Protein AF-A0A7S3HG74-F1 (afdb_monomer)

Mean predicted aligned error: 14.47 Å

Secondary structure (DSSP, 8-state):
----------------------------------------------------------TTPPPTTTTT-SEEE-TTTTTSSEEE-TTS-EEE-TTTTTSSEEE-TTTTTS---HHHHHHHTTSHHHHHHHHHHTTS---HHHHHHHHHHHHHHHHHHHHHTT-GGGT--

Organism: NCBI:txid89044

Nearest PDB structures (foldseek):
  8ilb-assembly1_G  TM=6.338E-01  e=4.043E-02  Arabidopsis thaliana

Structure (mmCIF, N/CA/C/O backbone):
data_AF-A0A7S3HG74-F1
#
_entry.id   AF-A0A7S3HG74-F1
#
loop_
_atom_site.group_PDB
_atom_site.id
_atom_site.type_symbol
_atom_site.label_atom_id
_atom_site.label_alt_id
_atom_site.label_comp_id
_atom_site.label_asym_id
_atom_site.label_entity_id
_atom_site.label_seq_id
_atom_site.pdbx_PDB_ins_code
_atom_site.Cartn_x
_atom_site.Cartn_y
_atom_site.Cartn_z
_atom_site.occupancy
_atom_site.B_iso_o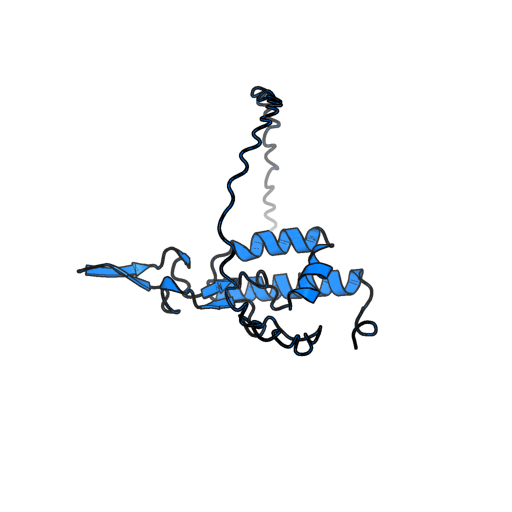r_equiv
_atom_site.auth_seq_id
_atom_site.auth_comp_id
_atom_site.auth_asym_id
_atom_site.auth_atom_id
_atom_site.pdbx_PDB_model_num
ATOM 1 N N . GLY A 1 1 ? 37.101 -3.612 24.420 1.00 49.59 1 GLY A N 1
ATOM 2 C CA . GLY A 1 1 ? 37.363 -2.168 24.288 1.00 49.59 1 GLY A CA 1
ATOM 3 C C . GLY A 1 1 ? 36.110 -1.503 23.774 1.00 49.59 1 GLY A C 1
ATOM 4 O O . GLY A 1 1 ? 35.586 -1.954 22.767 1.00 49.59 1 GLY A O 1
ATOM 5 N N . LYS A 1 2 ? 35.589 -0.524 24.516 1.00 48.22 2 LYS A N 1
ATOM 6 C CA . LYS A 1 2 ? 34.420 0.288 24.158 1.00 48.22 2 LYS A CA 1
ATOM 7 C C . LYS A 1 2 ? 34.845 1.352 23.141 1.00 48.22 2 LYS A C 1
ATOM 9 O O . LYS A 1 2 ? 35.837 2.028 23.385 1.00 48.22 2 LYS A O 1
ATOM 14 N N . ALA A 1 3 ? 34.076 1.529 22.072 1.00 55.16 3 ALA A N 1
ATOM 15 C CA . ALA A 1 3 ? 34.093 2.741 21.261 1.00 55.16 3 ALA A CA 1
ATOM 16 C C . ALA A 1 3 ? 32.654 3.269 21.215 1.00 55.16 3 ALA A C 1
ATOM 18 O O . ALA A 1 3 ? 31.821 2.783 20.453 1.00 55.16 3 ALA A O 1
ATOM 19 N N . SER A 1 4 ? 32.353 4.192 22.130 1.00 54.09 4 SER A N 1
ATOM 20 C CA . SER A 1 4 ? 31.158 5.028 22.080 1.00 54.09 4 SER A CA 1
ATOM 21 C C . SER A 1 4 ? 31.360 6.055 20.972 1.00 54.09 4 SER A C 1
ATOM 23 O O . SER A 1 4 ? 32.306 6.835 21.033 1.00 54.09 4 SER A O 1
ATOM 25 N N . SER A 1 5 ? 30.487 6.060 19.970 1.00 61.31 5 SER A N 1
ATOM 26 C CA . SER A 1 5 ? 30.388 7.163 19.017 1.00 61.31 5 SER A CA 1
ATOM 27 C C . SER A 1 5 ? 29.190 8.016 19.409 1.00 61.31 5 SER A C 1
ATOM 29 O O . SER A 1 5 ? 28.040 7.642 19.190 1.00 61.31 5 SER A O 1
ATOM 31 N N . GLU A 1 6 ? 29.486 9.144 20.046 1.00 59.16 6 GLU A N 1
ATOM 32 C CA . GLU A 1 6 ? 28.558 10.244 20.280 1.00 59.16 6 GLU A CA 1
ATOM 33 C C . GLU A 1 6 ? 28.170 10.849 18.924 1.00 59.16 6 GLU A C 1
ATOM 35 O O . GLU A 1 6 ? 28.968 11.521 18.275 1.00 59.16 6 GLU A O 1
ATOM 40 N N . ALA A 1 7 ? 26.948 10.577 18.465 1.00 62.59 7 ALA A N 1
ATOM 41 C CA . ALA A 1 7 ? 26.348 11.295 17.349 1.00 62.59 7 ALA A CA 1
ATOM 42 C C . ALA A 1 7 ? 25.581 12.492 17.917 1.00 62.59 7 ALA A C 1
ATOM 44 O O . ALA A 1 7 ? 24.536 12.356 18.555 1.00 62.59 7 ALA A O 1
ATOM 45 N N . SER A 1 8 ? 26.166 13.664 17.715 1.00 60.88 8 SER A N 1
ATOM 46 C CA . SER A 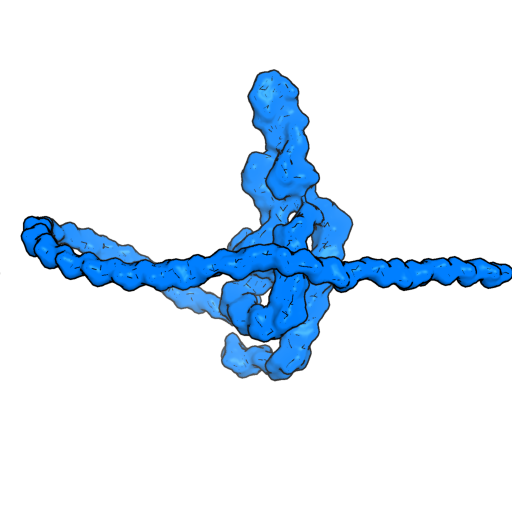1 8 ? 25.663 14.974 18.089 1.00 60.88 8 SER A CA 1
ATOM 47 C C . SER A 1 8 ? 24.304 15.271 17.447 1.00 60.88 8 SER A C 1
ATOM 49 O O . SER A 1 8 ? 24.116 15.196 16.233 1.00 60.88 8 SER A O 1
ATOM 51 N N . CYS A 1 9 ? 23.343 15.654 18.289 1.00 56.34 9 CYS A N 1
ATOM 52 C CA . CYS A 1 9 ? 22.054 16.195 17.883 1.00 56.34 9 CYS A CA 1
ATOM 53 C C . CYS A 1 9 ? 22.260 17.551 17.192 1.00 56.34 9 CYS A C 1
ATOM 55 O O . CYS A 1 9 ? 22.426 18.580 17.847 1.00 56.34 9 CYS A O 1
ATOM 57 N N . GLY A 1 10 ? 22.248 17.548 15.860 1.00 56.47 10 GLY A N 1
ATOM 58 C CA . GLY A 1 10 ? 22.199 18.756 15.046 1.00 56.47 10 GLY A CA 1
ATOM 59 C C . GLY A 1 10 ? 20.849 19.449 15.201 1.00 56.47 10 GLY A C 1
ATOM 60 O O . GLY A 1 10 ? 19.832 18.987 14.687 1.00 56.47 10 GLY A O 1
ATOM 61 N N . VAL A 1 11 ? 20.849 20.564 15.927 1.00 57.56 11 VAL A N 1
ATOM 62 C CA . VAL A 1 11 ? 19.744 21.516 15.999 1.00 57.56 11 VAL A CA 1
ATOM 63 C C . VAL A 1 11 ? 19.530 22.119 14.602 1.00 57.56 11 VAL A C 1
ATOM 65 O O . VAL A 1 11 ? 20.346 22.891 14.105 1.00 57.56 11 VAL A O 1
ATOM 68 N N . 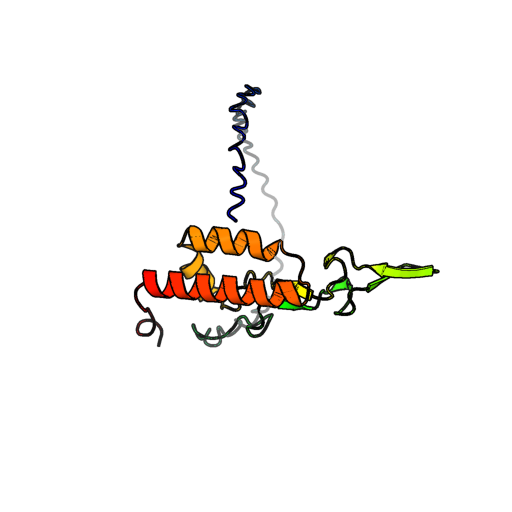CYS A 1 12 ? 18.447 21.749 13.921 1.00 62.50 12 CYS A N 1
ATOM 69 C CA . CYS A 1 12 ? 18.067 22.382 12.659 1.00 62.50 12 CYS A CA 1
ATOM 70 C C . CYS A 1 12 ? 16.951 23.394 12.911 1.00 62.50 12 CYS A C 1
ATOM 72 O O . CYS A 1 12 ? 15.769 23.068 12.894 1.00 62.50 12 CYS A O 1
ATOM 74 N N . GLY A 1 13 ? 17.390 24.624 13.183 1.00 52.81 13 GLY A N 1
ATOM 75 C CA . GLY A 1 13 ? 16.806 25.871 12.693 1.00 52.81 13 GLY A CA 1
ATOM 76 C C . GLY A 1 13 ? 15.285 25.984 12.662 1.00 52.81 13 GLY A C 1
ATOM 77 O O . GLY A 1 13 ? 14.648 25.701 11.650 1.00 52.81 13 GLY A O 1
ATOM 78 N N . LEU A 1 14 ? 14.741 26.592 13.716 1.00 52.44 14 LEU A N 1
ATOM 79 C CA . LEU A 1 14 ? 13.552 27.441 13.648 1.00 52.44 14 LEU A CA 1
ATOM 80 C C . LEU A 1 14 ? 13.860 28.661 12.759 1.00 52.44 14 LEU A C 1
ATOM 82 O O . LEU A 1 14 ? 14.126 29.760 13.236 1.00 52.44 14 LEU A O 1
ATOM 86 N N . GLY A 1 15 ? 13.876 28.444 11.446 1.00 50.34 15 GLY A N 1
ATOM 87 C CA . GLY A 1 15 ? 13.916 29.496 10.439 1.00 50.34 15 GLY A CA 1
ATOM 88 C C . GLY A 1 15 ? 12.506 30.005 10.185 1.00 50.34 15 GLY A C 1
ATOM 89 O O . GLY A 1 15 ? 11.799 29.491 9.320 1.00 50.34 15 GLY A O 1
ATOM 90 N N . ALA A 1 16 ? 12.095 31.003 10.963 1.00 54.19 16 ALA A N 1
ATOM 91 C CA . ALA A 1 16 ? 10.907 31.802 10.714 1.00 54.19 16 ALA A CA 1
ATOM 92 C C . ALA A 1 16 ? 11.069 32.570 9.391 1.00 54.19 16 ALA A C 1
ATOM 94 O O . ALA A 1 16 ? 11.565 33.693 9.364 1.00 54.19 16 ALA A O 1
ATOM 95 N N . VAL A 1 17 ? 10.648 31.968 8.279 1.00 54.56 17 VAL A N 1
ATOM 96 C CA . VAL A 1 17 ? 10.392 32.708 7.040 1.00 54.56 17 VAL A CA 1
ATOM 97 C C . VAL A 1 17 ? 8.962 33.231 7.082 1.00 54.56 17 VAL A C 1
ATOM 99 O O . VAL A 1 17 ? 7.996 32.546 6.751 1.00 54.56 17 VAL A O 1
ATOM 102 N N . ALA A 1 18 ? 8.844 34.473 7.546 1.00 55.69 18 ALA A N 1
ATOM 103 C CA . ALA A 1 18 ? 7.673 35.311 7.366 1.00 55.69 18 ALA A CA 1
ATOM 104 C C . ALA A 1 18 ? 7.480 35.572 5.860 1.00 55.69 18 ALA A C 1
ATOM 106 O O . ALA A 1 18 ? 8.071 36.484 5.289 1.00 55.69 18 ALA A O 1
ATOM 107 N N . GLY A 1 19 ? 6.689 34.719 5.208 1.00 51.28 19 GLY A N 1
ATOM 108 C CA . GLY A 1 19 ? 6.197 34.905 3.844 1.00 51.28 19 GLY A CA 1
ATOM 109 C C . GLY A 1 19 ? 4.746 35.402 3.857 1.00 51.28 19 GLY A C 1
ATOM 110 O O . GLY A 1 19 ? 3.986 35.017 4.748 1.00 51.28 19 GLY A O 1
ATOM 111 N N . PRO A 1 20 ? 4.350 36.275 2.916 1.00 49.84 20 PRO A N 1
ATOM 112 C CA . PRO A 1 20 ? 3.144 37.085 3.025 1.00 49.84 20 PRO A CA 1
ATOM 113 C C . PRO A 1 20 ? 1.861 36.253 3.037 1.00 49.84 20 PRO A C 1
ATOM 115 O O . PRO A 1 20 ? 1.633 35.381 2.199 1.00 49.84 20 PRO A O 1
ATOM 118 N N . VAL A 1 21 ? 0.998 36.603 3.991 1.00 50.59 21 VAL A N 1
ATOM 119 C CA . VAL A 1 21 ? -0.413 36.231 4.084 1.00 50.59 21 VAL A CA 1
ATOM 120 C C . VAL A 1 21 ? -1.079 36.510 2.735 1.00 50.59 21 VAL A C 1
ATOM 122 O O . VAL A 1 21 ? -1.394 37.656 2.415 1.00 50.59 21 VAL A O 1
ATOM 125 N N . LEU A 1 22 ? -1.292 35.466 1.928 1.00 52.31 22 LEU A N 1
ATOM 126 C CA . LEU A 1 22 ? -2.117 35.565 0.730 1.00 52.31 22 LEU A CA 1
ATOM 127 C C . LEU A 1 22 ? -3.565 35.787 1.165 1.00 52.31 22 LEU A C 1
ATOM 129 O O . LEU A 1 22 ? -4.311 34.893 1.561 1.00 52.31 22 LEU A O 1
ATOM 133 N N . GLN A 1 23 ? -3.880 37.070 1.129 1.00 50.44 23 GLN A N 1
ATOM 134 C CA . GLN A 1 23 ? -5.145 37.744 1.276 1.00 50.44 23 GLN A CA 1
ATOM 135 C C . GLN A 1 23 ? -6.306 36.920 0.709 1.00 50.44 23 GLN A C 1
ATOM 137 O O . GLN A 1 23 ? -6.494 36.763 -0.498 1.00 50.44 23 GLN A O 1
ATOM 142 N N . ARG A 1 24 ? -7.109 36.426 1.646 1.00 49.69 24 ARG A N 1
ATOM 143 C CA . ARG A 1 24 ? -8.436 35.845 1.477 1.00 49.69 24 ARG A CA 1
ATOM 144 C C . ARG A 1 24 ? -9.341 36.866 0.773 1.00 49.69 24 ARG A C 1
ATOM 146 O O . ARG A 1 24 ? -10.031 37.640 1.427 1.00 49.69 24 ARG A O 1
ATOM 153 N N . ARG A 1 25 ? -9.325 36.906 -0.562 1.00 50.94 25 ARG A N 1
ATOM 154 C CA . ARG A 1 25 ? -10.326 37.641 -1.344 1.00 50.94 25 ARG A CA 1
ATOM 155 C C . ARG A 1 25 ? -11.619 36.837 -1.353 1.00 50.94 25 A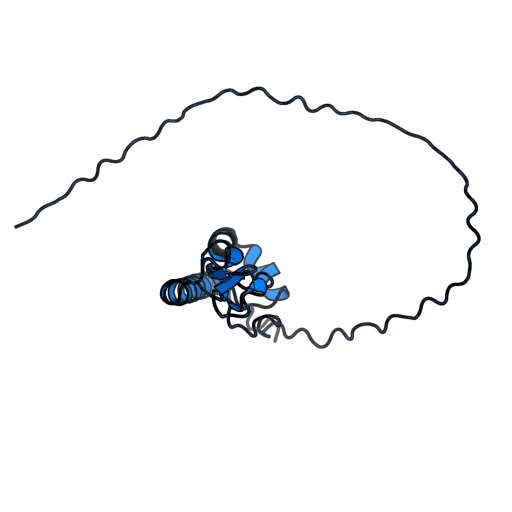RG A C 1
ATOM 157 O O . ARG A 1 25 ? -11.843 35.959 -2.176 1.00 50.94 25 ARG A O 1
ATOM 164 N N . SER A 1 26 ? -12.453 37.157 -0.372 1.00 55.88 26 SER A N 1
ATOM 165 C CA . SER A 1 26 ? -13.898 37.021 -0.445 1.00 55.88 26 SER A CA 1
ATOM 166 C C . SER A 1 26 ? -14.408 37.809 -1.653 1.00 55.88 26 SER A C 1
ATOM 168 O O . SER A 1 26 ? -14.498 39.036 -1.611 1.00 55.88 26 SER A O 1
ATOM 170 N N . SER A 1 27 ? -14.731 37.107 -2.731 1.00 49.66 27 SER A N 1
ATOM 171 C CA . SER A 1 27 ? -15.503 37.658 -3.841 1.00 49.66 27 SER A CA 1
ATOM 172 C C . SER A 1 27 ? -16.870 36.998 -3.820 1.00 49.66 27 SER A C 1
ATOM 174 O O . SER A 1 27 ? -17.116 35.986 -4.468 1.00 49.66 27 SER A O 1
ATOM 176 N N . SER A 1 28 ? -17.747 37.579 -3.006 1.00 54.50 28 SER A N 1
ATOM 177 C CA . SER A 1 28 ? -19.188 37.411 -3.114 1.00 54.50 28 SER A CA 1
ATOM 178 C C . SER A 1 28 ? -19.620 38.007 -4.453 1.00 54.50 28 SER A C 1
ATOM 180 O O . SER A 1 28 ? -19.749 39.220 -4.577 1.00 54.50 28 SER A O 1
ATOM 182 N N . ALA A 1 29 ? -19.806 37.165 -5.464 1.00 54.19 29 ALA A N 1
ATOM 183 C CA . ALA A 1 29 ? -20.495 37.541 -6.688 1.0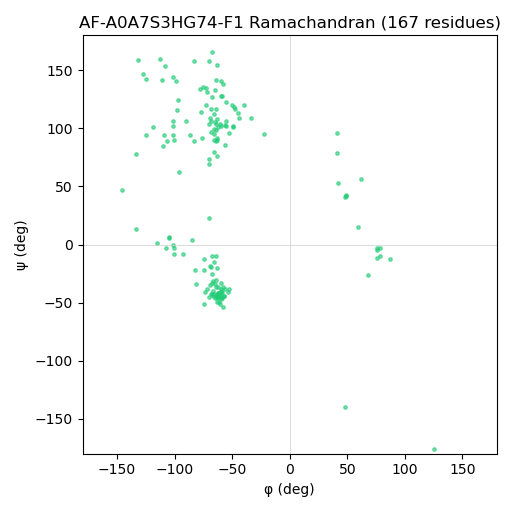0 54.19 29 ALA A CA 1
ATOM 184 C C . ALA A 1 29 ? -21.840 36.814 -6.701 1.00 54.19 29 ALA A C 1
ATOM 186 O O . ALA A 1 29 ? -21.947 35.651 -7.086 1.00 54.19 29 ALA A O 1
ATOM 187 N N . LEU A 1 30 ? -22.861 37.521 -6.216 1.00 57.28 30 LEU A N 1
ATOM 188 C CA . LEU A 1 30 ? -24.257 37.234 -6.508 1.00 57.28 30 LEU A CA 1
ATOM 189 C C . LEU A 1 30 ? -24.439 37.373 -8.022 1.00 57.28 30 LEU A C 1
ATOM 191 O O . LEU A 1 30 ? -24.497 38.486 -8.537 1.00 57.28 30 LEU A O 1
ATOM 195 N N . VAL A 1 31 ? -24.518 36.253 -8.733 1.00 53.03 31 VAL A N 1
ATOM 196 C CA . VAL A 1 31 ? -25.029 36.233 -10.105 1.00 53.03 31 VAL A CA 1
ATOM 197 C C . VAL A 1 31 ? -26.407 35.595 -10.051 1.00 53.03 31 VAL A C 1
ATOM 199 O O . VAL A 1 31 ? -26.572 34.380 -10.134 1.00 53.03 31 VAL A O 1
ATOM 202 N N . ALA A 1 32 ? -27.400 36.459 -9.851 1.00 54.66 32 ALA A N 1
ATOM 203 C CA . ALA A 1 32 ? -28.786 36.181 -10.175 1.00 54.66 32 ALA A CA 1
ATOM 204 C C . ALA A 1 32 ? -28.901 36.147 -11.706 1.00 54.66 32 ALA A C 1
ATOM 206 O O . ALA A 1 32 ? -28.855 37.180 -12.367 1.00 54.66 32 ALA A O 1
ATOM 207 N N . GLY A 1 33 ? -28.996 34.942 -12.260 1.00 49.78 33 GLY A N 1
ATOM 208 C CA . GLY A 1 33 ? -29.189 34.697 -13.684 1.00 49.78 33 GLY A CA 1
ATOM 209 C C . GLY A 1 33 ? -30.279 33.657 -13.882 1.00 49.78 33 GLY A C 1
ATOM 210 O O . GLY A 1 33 ? -29.991 32.489 -14.121 1.00 49.78 33 GLY A O 1
ATOM 211 N N . LEU A 1 34 ? -31.532 34.091 -13.742 1.00 54.28 34 LEU A N 1
ATOM 212 C CA . LEU A 1 34 ? -32.706 33.381 -14.239 1.00 54.28 34 LEU A CA 1
ATOM 213 C C . LEU A 1 34 ? -32.622 33.336 -15.769 1.00 54.28 34 LEU A C 1
ATOM 215 O O . LEU A 1 34 ? -32.906 34.327 -16.437 1.00 54.28 34 LEU A O 1
ATOM 219 N N . LEU A 1 35 ? -32.259 32.183 -16.325 1.00 57.78 35 LEU A N 1
ATOM 220 C CA . LEU A 1 35 ? -32.588 31.846 -17.705 1.00 57.78 35 LEU A CA 1
ATOM 221 C C . LEU A 1 35 ? -33.451 30.593 -17.697 1.00 57.78 35 LEU A C 1
ATOM 223 O O . LEU A 1 35 ? -32.991 29.467 -17.515 1.00 57.78 35 LEU A O 1
ATOM 227 N N . VAL A 1 36 ? -34.744 30.855 -17.870 1.00 57.16 36 VAL A N 1
ATOM 228 C CA . VAL A 1 36 ? -35.791 29.893 -18.184 1.00 57.16 36 VAL A CA 1
ATOM 229 C C . VAL A 1 36 ? -35.489 29.343 -19.578 1.00 57.16 36 VAL A C 1
ATOM 231 O O . VAL A 1 36 ? -35.880 29.913 -20.591 1.00 57.16 36 VAL A O 1
ATOM 234 N N . GLY A 1 37 ? -34.721 28.258 -19.624 1.00 52.59 37 GLY A N 1
ATOM 235 C CA . GLY A 1 37 ? -34.514 27.442 -20.813 1.00 52.59 37 GLY A CA 1
ATOM 236 C C . GLY A 1 37 ? -35.371 26.192 -20.711 1.00 52.59 37 GLY A C 1
ATOM 237 O O . GLY A 1 37 ? -34.967 25.216 -20.085 1.00 52.59 37 GLY A O 1
ATOM 238 N N . ALA A 1 38 ? -36.566 26.239 -21.300 1.00 55.91 38 ALA A N 1
ATOM 239 C CA . ALA A 1 38 ? -37.424 25.080 -21.493 1.00 55.91 38 ALA A CA 1
ATOM 240 C C . ALA A 1 38 ? -36.710 24.076 -22.406 1.00 55.91 38 ALA A C 1
ATOM 242 O O . ALA A 1 38 ? -36.652 24.253 -23.622 1.00 55.91 38 ALA A O 1
ATOM 243 N N . TRP A 1 39 ? -36.128 23.036 -21.814 1.00 53.31 39 TRP A N 1
ATOM 244 C CA . TRP A 1 39 ? -35.594 21.902 -22.555 1.00 53.31 39 TRP A CA 1
ATOM 245 C C . TRP A 1 39 ? -36.627 20.791 -22.526 1.00 53.31 39 TRP A C 1
ATOM 247 O O . TRP A 1 39 ? -36.995 20.276 -21.471 1.00 53.31 39 TRP A O 1
ATOM 257 N N . SER A 1 40 ? -37.124 20.485 -23.718 1.00 55.19 40 SER A N 1
ATOM 258 C CA . SER A 1 40 ? -38.049 19.411 -24.030 1.00 55.19 40 SER A CA 1
ATOM 259 C C . SER A 1 40 ? -37.643 18.119 -23.326 1.00 55.19 40 SER A C 1
ATOM 261 O O . SER A 1 40 ? -36.655 17.477 -23.682 1.00 55.19 40 SER A O 1
ATOM 263 N N . ALA A 1 41 ? -38.433 17.742 -22.324 1.00 52.19 41 ALA A N 1
ATOM 264 C CA . ALA A 1 41 ? -38.349 16.456 -21.662 1.00 52.19 41 ALA A CA 1
ATOM 265 C C . ALA A 1 41 ? -38.726 15.360 -22.668 1.00 52.19 41 ALA A C 1
ATOM 267 O O . ALA A 1 41 ? -39.899 15.060 -22.876 1.00 52.19 41 ALA A O 1
ATOM 268 N N . GLN A 1 42 ? -37.729 14.759 -23.317 1.00 61.91 42 GLN A N 1
ATOM 269 C CA . GLN A 1 42 ? -37.909 13.430 -23.887 1.00 61.91 42 GLN A CA 1
ATOM 270 C C . GLN A 1 42 ? -38.073 12.455 -22.710 1.00 61.91 42 GLN A C 1
ATOM 272 O O . GLN A 1 42 ? -37.206 12.444 -21.831 1.00 61.91 42 GLN A O 1
ATOM 277 N N . PRO A 1 43 ? -39.136 11.630 -22.654 1.00 57.06 43 PRO A N 1
ATOM 278 C CA . PRO A 1 43 ? -39.238 10.532 -21.698 1.00 57.06 43 PRO A CA 1
ATOM 279 C C . PRO A 1 43 ? -38.232 9.442 -22.093 1.00 57.06 43 PRO A C 1
ATOM 281 O O . PRO A 1 43 ? -38.571 8.403 -22.655 1.00 57.06 43 PRO A O 1
ATOM 284 N N . GLY A 1 44 ? -36.953 9.718 -21.841 1.00 54.09 44 GLY A N 1
ATOM 285 C CA . GLY A 1 44 ? -35.882 8.747 -21.924 1.00 54.09 44 GLY A CA 1
ATOM 286 C C . GLY A 1 44 ? -36.114 7.719 -20.834 1.00 54.09 44 GLY A C 1
ATOM 287 O O . GLY A 1 44 ? -36.045 8.038 -19.648 1.00 54.09 44 GLY A O 1
ATOM 288 N N . GLN A 1 45 ? -36.431 6.496 -21.248 1.00 55.78 45 GLN A N 1
ATOM 289 C CA . GLN A 1 45 ? -36.535 5.335 -20.382 1.00 55.78 45 GLN A CA 1
ATOM 290 C C . GLN A 1 45 ? -35.277 5.247 -19.513 1.00 55.78 45 GLN A C 1
ATOM 292 O O . GLN A 1 45 ? -34.213 4.825 -19.971 1.00 55.78 45 GLN A O 1
ATOM 297 N N . VAL A 1 46 ? -35.402 5.658 -18.250 1.00 57.12 46 VAL A N 1
ATOM 298 C CA . VAL A 1 46 ? -34.433 5.357 -17.203 1.00 57.12 46 VAL A CA 1
ATOM 299 C C . VAL A 1 46 ? -34.451 3.849 -17.038 1.00 57.12 46 VAL A C 1
ATOM 301 O O . VAL A 1 46 ? -35.248 3.279 -16.298 1.00 57.12 46 VAL A O 1
ATOM 304 N N . LYS A 1 47 ? -33.604 3.184 -17.824 1.00 61.25 47 LYS A N 1
ATOM 305 C CA . LYS A 1 47 ? -33.278 1.776 -17.676 1.00 61.25 47 LYS A CA 1
ATOM 306 C C . LYS A 1 47 ? -32.802 1.651 -16.241 1.00 61.25 47 LYS A C 1
ATOM 308 O O . LYS A 1 47 ? -31.710 2.122 -15.931 1.00 61.25 47 LYS A O 1
ATOM 313 N N . ALA A 1 48 ? -33.677 1.137 -15.375 1.00 53.56 48 ALA A N 1
ATOM 314 C CA . ALA A 1 48 ? -33.389 0.850 -13.986 1.00 53.56 48 ALA A CA 1
ATOM 315 C C . ALA A 1 48 ? -32.133 -0.013 -13.995 1.00 53.56 48 ALA A C 1
ATOM 317 O O . ALA A 1 48 ? -32.178 -1.205 -14.294 1.00 53.56 48 ALA A O 1
ATOM 318 N N . SER A 1 49 ? -30.985 0.636 -13.814 1.00 58.91 49 SER A N 1
ATOM 319 C CA . SER A 1 49 ? -29.700 -0.010 -13.660 1.00 58.91 49 SER A CA 1
ATOM 320 C C . SER A 1 49 ? -29.888 -0.880 -12.442 1.00 58.91 49 SER A C 1
ATOM 322 O O . SER A 1 49 ? -29.982 -0.342 -11.336 1.00 58.91 49 SER A O 1
ATOM 324 N N . GLY A 1 50 ? -30.085 -2.179 -12.702 1.00 49.72 50 GLY A N 1
ATOM 325 C CA . GLY A 1 50 ? -30.406 -3.188 -11.711 1.00 49.72 50 GLY A CA 1
ATOM 326 C C . GLY A 1 50 ? -29.586 -2.900 -10.477 1.00 49.72 50 GLY A C 1
ATOM 327 O O . GLY A 1 50 ? -28.359 -2.779 -10.578 1.00 49.72 50 GLY A O 1
ATOM 328 N N . GLY A 1 51 ? -30.294 -2.656 -9.369 1.00 50.47 51 GLY A N 1
ATOM 329 C CA . GLY A 1 51 ? -29.678 -2.408 -8.081 1.00 50.47 51 GLY A CA 1
ATOM 330 C C . GLY A 1 51 ? -28.602 -3.457 -7.929 1.00 50.47 51 GLY A C 1
ATOM 331 O O . GLY A 1 51 ? -28.907 -4.648 -7.955 1.00 50.47 51 GLY A O 1
ATOM 332 N N . ARG A 1 52 ? -27.339 -3.014 -7.918 1.00 54.78 52 ARG A N 1
ATOM 333 C CA . ARG A 1 52 ? -26.230 -3.893 -7.582 1.00 54.78 52 ARG A CA 1
ATOM 334 C C . ARG A 1 52 ? -26.625 -4.432 -6.230 1.00 54.78 52 ARG A C 1
ATOM 336 O O . ARG A 1 52 ? -26.676 -3.655 -5.275 1.00 54.78 52 ARG A O 1
ATOM 343 N N . SER A 1 53 ? -27.040 -5.695 -6.230 1.00 50.03 53 SER A N 1
ATOM 344 C CA . SER A 1 53 ? -27.379 -6.421 -5.030 1.00 50.03 53 SER A CA 1
ATOM 345 C C . SER A 1 53 ? -26.217 -6.129 -4.098 1.00 50.03 53 SER A C 1
ATOM 347 O O . SER A 1 53 ? -25.061 -6.330 -4.479 1.00 50.03 53 SER A O 1
ATOM 349 N N . MET A 1 54 ? -26.496 -5.464 -2.976 1.00 55.00 54 MET A N 1
ATOM 350 C CA . MET A 1 54 ? -25.506 -5.282 -1.926 1.00 55.00 54 MET A CA 1
ATOM 351 C C . MET A 1 54 ? -25.319 -6.671 -1.324 1.00 55.00 54 MET A C 1
ATOM 353 O O . MET A 1 54 ? -25.830 -6.945 -0.248 1.00 55.00 54 MET A O 1
ATOM 357 N N . GLU A 1 55 ? -24.716 -7.572 -2.102 1.00 55.91 55 GLU A N 1
ATOM 358 C CA . GLU A 1 55 ? -24.285 -8.886 -1.670 1.00 55.91 55 GLU A CA 1
ATOM 359 C C . GLU A 1 55 ? -23.485 -8.635 -0.409 1.00 55.91 55 GLU A C 1
ATOM 361 O O . GLU A 1 55 ? -22.554 -7.824 -0.436 1.00 55.91 55 GLU A O 1
ATOM 366 N N . ASP A 1 56 ? -23.964 -9.230 0.682 1.00 56.06 56 ASP A N 1
ATOM 367 C CA . ASP A 1 56 ? -23.403 -9.209 2.018 1.00 56.06 56 ASP A CA 1
ATOM 368 C C . ASP A 1 56 ? -21.909 -8.888 1.999 1.00 56.06 56 ASP A C 1
ATOM 370 O O . ASP A 1 56 ? -21.050 -9.739 1.771 1.00 56.06 56 ASP A O 1
ATOM 374 N N . ASP A 1 57 ? -21.609 -7.600 2.190 1.00 63.56 57 ASP A N 1
ATOM 375 C CA . ASP A 1 57 ? -20.272 -7.092 2.458 1.00 63.56 57 ASP A CA 1
ATOM 376 C C . ASP A 1 57 ? -19.888 -7.654 3.832 1.00 63.56 57 ASP A C 1
ATOM 378 O O . ASP A 1 57 ? -20.018 -6.955 4.853 1.00 63.56 57 ASP A O 1
ATOM 382 N N . ASP A 1 58 ? -19.470 -8.919 3.836 1.00 78.00 58 ASP A N 1
ATOM 383 C CA . ASP A 1 58 ? -18.892 -9.607 4.973 1.00 78.00 58 ASP A CA 1
ATOM 384 C C . ASP A 1 58 ? -17.816 -8.677 5.534 1.00 78.00 58 ASP A C 1
ATOM 386 O O . ASP A 1 58 ? -16.883 -8.228 4.849 1.00 78.00 58 ASP A O 1
ATOM 390 N N . VAL A 1 59 ? -18.028 -8.279 6.785 1.00 76.50 59 VAL A N 1
ATOM 391 C CA . VAL A 1 59 ? -17.206 -7.274 7.456 1.00 76.50 59 VAL A CA 1
ATOM 392 C C . VAL A 1 59 ? -15.767 -7.773 7.597 1.00 76.50 59 VAL A C 1
ATOM 394 O O . VAL A 1 59 ? -14.855 -6.952 7.705 1.00 76.50 59 VAL A O 1
ATOM 397 N N . ASN A 1 60 ? -15.557 -9.089 7.512 1.00 83.00 60 ASN A N 1
ATOM 398 C CA . ASN A 1 60 ? -14.271 -9.762 7.589 1.00 83.00 60 ASN A CA 1
ATOM 399 C C . ASN A 1 60 ? -13.707 -10.173 6.224 1.00 83.00 60 ASN A C 1
ATOM 401 O O . ASN A 1 60 ? -12.571 -10.653 6.170 1.00 83.00 60 ASN A O 1
ATOM 405 N N . ALA A 1 61 ? -14.432 -9.950 5.122 1.00 91.12 61 ALA A N 1
ATOM 406 C CA . ALA A 1 61 ? -13.901 -10.241 3.798 1.00 91.12 61 ALA A CA 1
ATOM 407 C C . ALA A 1 61 ? -12.617 -9.432 3.528 1.00 91.12 61 ALA A C 1
ATOM 409 O O . ALA A 1 61 ? -12.524 -8.249 3.875 1.00 91.12 61 ALA A O 1
ATOM 410 N N . PRO A 1 62 ? -11.607 -10.029 2.875 1.00 94.94 62 PRO A N 1
ATOM 411 C CA . PRO A 1 62 ? -10.409 -9.306 2.480 1.00 94.94 62 PRO A CA 1
ATOM 412 C C . PRO A 1 62 ? -10.723 -8.267 1.396 1.00 94.94 62 PRO A C 1
ATOM 414 O O . PRO A 1 62 ? -11.758 -8.304 0.730 1.00 94.94 62 PRO A O 1
ATOM 417 N N . CYS A 1 63 ? -9.794 -7.340 1.154 1.00 95.50 63 CYS A N 1
ATOM 418 C CA . CYS A 1 63 ? -9.943 -6.370 0.073 1.00 95.50 63 CYS A CA 1
ATOM 419 C C . CYS A 1 63 ? -10.174 -7.080 -1.278 1.00 95.50 63 CYS A C 1
ATOM 421 O O . CYS A 1 63 ? -9.282 -7.805 -1.725 1.00 95.50 63 CYS A O 1
ATOM 423 N N . PRO A 1 64 ? -11.276 -6.805 -2.001 1.00 94.50 64 PRO A N 1
ATOM 424 C CA . PRO A 1 64 ? -11.613 -7.539 -3.222 1.00 94.50 64 PRO A CA 1
ATOM 425 C C . PRO A 1 64 ? -10.645 -7.280 -4.385 1.00 94.50 64 PRO A C 1
ATOM 427 O O . PRO A 1 64 ? -10.590 -8.058 -5.326 1.00 94.50 64 PRO A O 1
ATOM 430 N N . GLN A 1 65 ? -9.868 -6.191 -4.349 1.00 94.94 65 GLN A N 1
ATOM 431 C CA . GLN A 1 65 ? -8.920 -5.876 -5.426 1.00 94.94 65 GLN A CA 1
ATOM 432 C C . GLN A 1 65 ? -7.602 -6.644 -5.312 1.00 94.94 65 GLN A C 1
ATOM 434 O O . GLN A 1 65 ? -6.998 -6.961 -6.329 1.00 94.94 65 GLN A O 1
ATOM 439 N N . CYS A 1 66 ? -7.130 -6.914 -4.094 1.00 96.75 66 CYS A N 1
ATOM 440 C CA . CYS A 1 66 ? -5.873 -7.638 -3.883 1.00 96.75 66 CYS A CA 1
ATOM 441 C C . CYS A 1 66 ? -6.062 -8.989 -3.190 1.00 96.75 66 CYS A C 1
ATOM 443 O O . CYS A 1 66 ? -5.071 -9.657 -2.910 1.00 96.75 66 CYS A O 1
ATOM 445 N N . ALA A 1 67 ? -7.303 -9.378 -2.881 1.00 96.00 67 ALA A N 1
ATOM 446 C CA . ALA A 1 67 ? -7.640 -10.569 -2.103 1.00 96.00 67 ALA A CA 1
ATOM 447 C C . ALA A 1 67 ? -6.809 -10.677 -0.808 1.00 96.00 67 ALA A C 1
ATOM 449 O O . ALA A 1 67 ? -6.277 -11.730 -0.475 1.00 96.00 67 ALA A O 1
ATOM 450 N N . GLY A 1 68 ? -6.605 -9.546 -0.121 1.00 95.75 68 GLY A N 1
ATOM 451 C CA . GLY A 1 68 ? -5.838 -9.488 1.129 1.00 95.75 68 GLY A CA 1
ATOM 452 C C . GLY A 1 68 ? -4.312 -9.520 0.968 1.00 95.75 68 GLY A C 1
ATOM 453 O O . GLY A 1 68 ? -3.603 -9.336 1.950 1.00 95.75 68 GLY A O 1
ATOM 454 N N . LYS A 1 69 ? -3.771 -9.653 -0.253 1.00 95.94 69 LYS A N 1
ATOM 455 C CA . LYS A 1 69 ? -2.314 -9.705 -0.504 1.00 95.94 69 LYS A CA 1
ATOM 456 C C . LYS A 1 69 ? -1.574 -8.393 -0.229 1.00 95.94 69 LYS A C 1
ATOM 458 O O . LYS A 1 69 ? -0.346 -8.387 -0.241 1.00 95.94 69 LYS A O 1
ATOM 463 N N . MET A 1 70 ? -2.303 -7.295 -0.000 1.00 96.62 70 MET A N 1
ATOM 464 C CA . MET A 1 70 ? -1.807 -5.928 0.254 1.00 96.62 70 MET A CA 1
ATOM 465 C C . MET A 1 70 ? -1.127 -5.243 -0.940 1.00 96.62 70 MET A C 1
ATOM 467 O O . MET A 1 70 ? -1.187 -4.019 -1.052 1.00 96.62 70 MET A O 1
ATOM 471 N N . THR A 1 71 ? -0.563 -6.005 -1.870 1.00 97.06 71 THR A N 1
ATOM 472 C CA . THR A 1 71 ? 0.038 -5.525 -3.116 1.00 97.06 71 THR A CA 1
ATOM 473 C C . THR A 1 71 ? -0.764 -5.986 -4.334 1.00 97.06 71 THR A C 1
ATOM 475 O O . THR A 1 71 ? -1.573 -6.913 -4.263 1.00 97.06 71 THR A O 1
ATOM 478 N N . VAL A 1 72 ? -0.576 -5.296 -5.455 1.00 97.00 72 VAL A N 1
ATOM 479 C CA . VAL A 1 72 ? -1.130 -5.633 -6.773 1.00 97.00 72 VAL A CA 1
ATOM 480 C C . VAL A 1 72 ? -0.021 -5.568 -7.814 1.00 97.00 72 VAL A C 1
ATOM 482 O O . VAL A 1 72 ? 0.999 -4.915 -7.602 1.00 97.00 72 VAL A O 1
ATOM 485 N N . GLU A 1 73 ? -0.202 -6.230 -8.948 1.00 97.00 73 GLU A N 1
ATOM 486 C CA . GLU A 1 73 ? 0.719 -6.072 -10.073 1.00 97.00 73 GLU A CA 1
ATOM 487 C C . GLU A 1 73 ? 0.680 -4.633 -10.596 1.00 97.00 73 GLU A C 1
ATOM 489 O O . GLU A 1 73 ? -0.368 -3.982 -10.626 1.00 97.00 73 GLU A O 1
ATOM 494 N N . CYS A 1 74 ? 1.844 -4.107 -10.970 1.00 96.31 74 CYS A N 1
ATOM 495 C CA . CYS A 1 74 ? 1.935 -2.796 -11.589 1.00 96.31 74 CYS A CA 1
ATOM 496 C C . CYS A 1 74 ? 1.300 -2.868 -12.979 1.00 96.31 74 CYS A C 1
ATOM 498 O O . CYS A 1 74 ? 1.780 -3.594 -13.845 1.00 96.31 74 CYS A O 1
ATOM 500 N N . TYR A 1 75 ? 0.213 -2.122 -13.176 1.00 95.06 75 TYR A N 1
ATOM 501 C CA . TYR A 1 75 ? -0.583 -2.172 -14.400 1.00 95.06 75 TYR A CA 1
ATOM 502 C C . TYR A 1 75 ? 0.219 -1.830 -15.673 1.00 95.06 75 TYR A C 1
ATOM 504 O O . TYR A 1 75 ? 0.142 -2.611 -16.623 1.00 95.06 75 TYR A O 1
ATOM 512 N N . PRO A 1 76 ? 1.048 -0.764 -15.706 1.00 94.12 76 PRO A N 1
ATOM 513 C CA . PRO A 1 76 ? 1.835 -0.442 -16.897 1.00 94.12 76 PRO A CA 1
ATOM 514 C C . PRO A 1 76 ? 2.796 -1.537 -17.363 1.00 94.12 76 PRO A C 1
ATOM 516 O O . PRO A 1 76 ? 2.914 -1.769 -18.561 1.00 94.12 76 PRO A O 1
ATOM 519 N N . CYS A 1 77 ? 3.488 -2.211 -16.439 1.00 96.19 77 CYS A N 1
ATOM 520 C CA . CYS A 1 77 ? 4.464 -3.253 -16.784 1.00 96.19 77 CYS A CA 1
ATOM 521 C C . CYS A 1 77 ? 3.932 -4.679 -16.610 1.00 96.19 77 CYS A C 1
ATOM 523 O O . CYS A 1 77 ? 4.661 -5.634 -16.854 1.00 96.19 77 CYS A O 1
ATOM 525 N N . ARG A 1 78 ? 2.679 -4.852 -16.172 1.00 95.88 78 ARG A N 1
ATOM 526 C CA . ARG A 1 78 ? 2.041 -6.158 -15.928 1.00 95.88 78 ARG A CA 1
ATOM 527 C C . ARG A 1 78 ? 2.903 -7.112 -15.093 1.00 95.88 78 ARG A C 1
ATOM 529 O O . ARG A 1 78 ? 3.046 -8.284 -15.421 1.00 95.88 78 ARG A O 1
ATOM 536 N N . GLY A 1 79 ? 3.540 -6.597 -14.044 1.00 95.75 79 GLY A N 1
ATOM 537 C CA . GLY A 1 79 ? 4.358 -7.428 -13.157 1.00 95.75 79 GLY A CA 1
ATOM 538 C C . GLY A 1 79 ? 5.816 -7.624 -13.573 1.00 95.75 79 GLY A C 1
ATOM 539 O O . GLY A 1 79 ? 6.605 -8.062 -12.741 1.00 95.75 79 GLY A O 1
ATOM 540 N N . THR A 1 80 ? 6.216 -7.274 -14.799 1.00 96.12 80 THR A N 1
ATOM 541 C CA . THR A 1 80 ? 7.589 -7.531 -15.283 1.00 96.12 80 THR A CA 1
ATOM 542 C C . THR A 1 80 ? 8.627 -6.580 -14.685 1.00 96.12 80 THR A C 1
ATOM 544 O O . THR A 1 80 ? 9.820 -6.870 -14.708 1.00 96.12 80 THR A O 1
ATOM 547 N N . GLY A 1 81 ? 8.187 -5.415 -14.197 1.00 95.88 81 GLY A N 1
ATOM 548 C CA . GLY A 1 81 ? 9.076 -4.324 -13.795 1.00 95.88 81 GLY A CA 1
ATOM 549 C C . GLY A 1 81 ? 9.665 -3.540 -14.973 1.00 95.88 81 GLY A C 1
ATOM 550 O O . GLY A 1 81 ? 10.338 -2.536 -14.760 1.00 95.88 81 GLY A O 1
ATOM 551 N N . GLN A 1 82 ? 9.377 -3.931 -16.213 1.00 96.31 82 GLN A N 1
ATOM 552 C CA . GLN A 1 82 ? 9.943 -3.321 -17.414 1.00 96.31 82 GLN A CA 1
ATOM 553 C C . GLN A 1 82 ? 8.831 -2.857 -18.361 1.00 96.31 82 GLN A C 1
ATOM 555 O O . GLN A 1 82 ? 7.798 -3.510 -18.491 1.00 96.31 82 GLN A O 1
ATOM 560 N N . GLN A 1 83 ? 9.029 -1.718 -19.015 1.00 94.25 83 GLN A N 1
ATOM 561 C CA . GLN A 1 83 ? 8.167 -1.233 -20.090 1.00 94.25 83 GLN A CA 1
ATOM 562 C C . GLN A 1 83 ? 8.917 -1.300 -21.417 1.00 94.25 83 GLN A C 1
ATOM 564 O O . GLN A 1 83 ? 10.112 -1.013 -21.485 1.00 94.25 83 GLN A O 1
ATOM 569 N N . THR A 1 84 ? 8.210 -1.672 -22.477 1.00 89.94 84 THR A N 1
ATOM 570 C CA . THR A 1 84 ? 8.730 -1.618 -23.843 1.00 89.94 84 THR A CA 1
ATOM 571 C C . THR A 1 84 ? 8.702 -0.173 -24.327 1.00 89.94 84 THR A C 1
ATOM 573 O O . THR A 1 84 ? 7.628 0.409 -24.483 1.00 89.94 84 THR A O 1
ATOM 576 N N . GLY A 1 85 ? 9.875 0.411 -24.560 1.00 84.06 85 GLY A N 1
ATOM 577 C CA . GLY A 1 85 ? 9.993 1.754 -25.116 1.00 84.06 85 GLY A CA 1
ATOM 578 C C . GLY A 1 85 ? 10.335 1.694 -26.599 1.00 84.06 85 GLY A C 1
ATOM 579 O O . GLY A 1 85 ? 11.471 1.409 -26.964 1.00 84.06 85 GLY A O 1
ATOM 580 N N . GLY A 1 86 ? 9.361 1.992 -27.461 1.00 82.44 86 GLY A N 1
ATOM 581 C CA . GLY A 1 86 ? 9.587 2.238 -28.890 1.00 82.44 86 GLY A CA 1
ATOM 582 C C . GLY A 1 86 ? 10.462 1.199 -29.612 1.00 82.44 86 GLY A C 1
ATOM 583 O O . GLY A 1 86 ? 10.317 -0.004 -29.409 1.00 82.44 86 GLY A O 1
ATOM 584 N N . LYS A 1 87 ? 11.340 1.679 -30.507 1.00 77.12 87 LYS A N 1
ATOM 585 C CA . LYS A 1 87 ? 12.162 0.839 -31.397 1.00 77.12 87 LYS A CA 1
ATOM 586 C C . LYS A 1 87 ? 13.340 0.132 -30.704 1.00 77.12 87 LYS A C 1
ATOM 588 O O . LYS A 1 87 ? 13.927 -0.742 -31.329 1.00 77.12 87 LYS A O 1
ATOM 593 N N . GLU A 1 88 ? 13.705 0.481 -29.467 1.00 66.12 88 GLU A N 1
ATOM 594 C CA . GLU A 1 88 ? 15.056 0.186 -28.952 1.00 66.12 88 GLU A CA 1
ATOM 595 C C . GLU A 1 88 ? 15.115 -0.152 -27.446 1.00 66.12 88 GLU A C 1
ATOM 597 O O . GLU A 1 88 ? 15.990 0.319 -26.725 1.00 66.12 88 GLU A O 1
ATOM 602 N N . GLY A 1 89 ? 14.230 -1.029 -26.959 1.00 82.94 89 GLY A N 1
ATOM 603 C CA . GLY A 1 89 ? 14.526 -1.832 -25.764 1.00 82.94 89 GLY A CA 1
ATOM 604 C C . GLY A 1 89 ? 13.539 -1.760 -24.600 1.00 82.94 89 GLY A C 1
ATOM 605 O O . GLY A 1 89 ? 12.454 -1.174 -24.667 1.00 82.94 89 GLY A O 1
ATOM 606 N N . PHE A 1 90 ? 13.924 -2.453 -23.526 1.00 93.38 90 PHE A N 1
ATOM 607 C CA . PHE A 1 90 ? 13.180 -2.526 -22.276 1.00 93.38 90 PHE A CA 1
ATOM 608 C C . PHE A 1 90 ? 13.743 -1.512 -21.285 1.00 93.38 90 PHE A C 1
ATOM 610 O O . PHE A 1 90 ? 14.927 -1.544 -20.955 1.00 93.38 90 PHE A O 1
ATOM 617 N N . PHE A 1 91 ? 12.881 -0.637 -20.781 1.00 94.50 91 PHE A N 1
ATOM 618 C CA . PHE A 1 91 ? 13.233 0.349 -19.768 1.00 94.50 91 PHE A CA 1
ATOM 619 C C . PHE A 1 91 ? 12.599 -0.024 -18.437 1.00 94.50 91 PHE A C 1
ATOM 621 O O . PHE A 1 91 ? 11.563 -0.689 -18.374 1.00 94.50 91 PHE A O 1
ATOM 628 N N . LYS A 1 92 ? 13.220 0.418 -17.346 1.00 95.81 92 LYS A N 1
ATOM 629 C CA . LYS A 1 92 ? 12.669 0.265 -16.000 1.00 95.81 92 LYS A CA 1
ATOM 630 C C . LYS A 1 92 ? 11.310 0.970 -15.935 1.00 95.81 92 LYS A C 1
ATOM 632 O O . LYS A 1 92 ? 11.201 2.136 -16.292 1.00 95.81 92 LYS A O 1
ATOM 637 N N . CYS A 1 93 ? 10.274 0.269 -15.481 1.00 95.94 93 CYS A N 1
ATOM 638 C CA . CYS A 1 93 ? 8.948 0.860 -15.319 1.00 95.94 93 CYS A CA 1
ATOM 639 C C . CYS A 1 93 ? 9.006 1.965 -14.258 1.00 95.94 93 CYS A C 1
ATOM 641 O O . CYS A 1 93 ? 9.280 1.661 -13.098 1.00 95.94 93 CYS A O 1
ATOM 643 N N . GLU A 1 94 ? 8.732 3.212 -14.643 1.00 94.50 94 GLU A N 1
ATOM 644 C CA . GLU A 1 94 ? 8.800 4.379 -13.749 1.00 94.50 94 GLU A CA 1
ATOM 645 C C . GLU A 1 94 ? 7.763 4.308 -12.624 1.00 94.50 94 GLU A C 1
ATOM 647 O O . GLU A 1 94 ? 8.036 4.686 -11.492 1.00 94.50 94 GLU A O 1
ATOM 652 N N . GLU A 1 95 ? 6.583 3.747 -12.896 1.00 93.00 95 GLU A N 1
ATOM 653 C CA . GLU A 1 95 ? 5.514 3.680 -11.900 1.00 93.00 95 GLU A CA 1
ATOM 654 C C . GLU A 1 95 ? 5.847 2.798 -10.693 1.00 93.00 95 GLU A C 1
ATOM 656 O O . GLU A 1 95 ? 5.499 3.132 -9.560 1.00 93.00 95 GLU A O 1
ATOM 661 N N . CYS A 1 96 ? 6.451 1.635 -10.929 1.00 95.38 96 CYS A N 1
ATOM 662 C CA . CYS A 1 96 ? 6.838 0.714 -9.862 1.00 95.38 96 CYS A CA 1
ATOM 663 C C . CYS A 1 96 ? 8.336 0.728 -9.596 1.00 95.38 96 CYS A C 1
ATOM 665 O O . CYS A 1 96 ? 8.815 -0.151 -8.889 1.00 95.38 96 CYS A O 1
ATOM 667 N N . GLU A 1 97 ? 9.071 1.628 -10.245 1.00 95.25 97 GLU A N 1
ATOM 668 C CA . GLU A 1 97 ? 10.526 1.661 -10.249 1.00 95.25 97 GLU A CA 1
ATOM 669 C C . GLU A 1 97 ? 11.137 0.260 -10.386 1.00 95.25 97 GLU A C 1
ATOM 671 O O . GLU A 1 97 ? 11.981 -0.159 -9.598 1.00 95.25 97 GLU A O 1
ATOM 676 N N . GLY A 1 98 ? 10.726 -0.498 -11.402 1.00 95.81 98 GLY A N 1
ATOM 677 C CA . GLY A 1 98 ? 11.303 -1.823 -11.657 1.00 95.81 98 GLY A CA 1
ATOM 678 C C . GLY A 1 98 ? 10.816 -2.965 -10.761 1.00 95.81 98 GLY A C 1
ATOM 679 O O . GLY A 1 98 ? 11.062 -4.119 -11.090 1.00 95.81 98 GLY A O 1
ATOM 680 N N . ALA A 1 99 ? 10.074 -2.688 -9.688 1.00 96.19 99 ALA A N 1
ATOM 681 C CA . ALA A 1 99 ? 9.615 -3.717 -8.756 1.00 96.19 99 ALA A CA 1
ATOM 682 C C . ALA A 1 99 ? 8.591 -4.703 -9.350 1.00 96.19 99 ALA A C 1
ATOM 684 O O . ALA A 1 99 ? 8.404 -5.809 -8.846 1.00 96.19 99 ALA A O 1
ATOM 685 N N . GLY A 1 100 ? 7.842 -4.279 -10.372 1.00 96.31 100 GLY A N 1
ATOM 686 C CA . GLY A 1 100 ? 6.728 -5.037 -10.949 1.00 96.31 100 GLY A CA 1
ATOM 687 C C . GLY A 1 100 ? 5.450 -5.019 -10.101 1.00 96.31 100 GLY A C 1
ATOM 688 O O . GLY A 1 100 ? 4.382 -5.379 -10.594 1.00 96.31 100 GLY A O 1
ATOM 689 N N . ARG A 1 101 ? 5.496 -4.549 -8.849 1.00 96.69 101 ARG A N 1
ATOM 690 C CA . ARG A 1 101 ? 4.337 -4.510 -7.944 1.00 96.69 101 ARG A CA 1
ATOM 691 C C . ARG A 1 101 ? 4.093 -3.133 -7.328 1.00 96.69 101 ARG A C 1
ATOM 693 O O . ARG A 1 101 ? 5.001 -2.334 -7.134 1.00 96.69 101 ARG A O 1
ATOM 700 N N . ARG A 1 102 ? 2.803 -2.868 -7.127 1.00 96.44 102 ARG A N 1
ATOM 701 C CA . ARG A 1 102 ? 2.103 -1.742 -6.490 1.00 96.44 102 ARG A CA 1
ATOM 702 C C . ARG A 1 102 ? 1.682 -2.014 -5.040 1.00 96.44 102 ARG A C 1
ATOM 704 O O . ARG A 1 102 ? 1.106 -3.088 -4.849 1.00 96.44 102 ARG A O 1
ATOM 711 N N . PRO A 1 103 ? 1.755 -1.105 -4.050 1.00 97.12 103 PRO A N 1
ATOM 712 C CA . PRO A 1 103 ? 0.817 -1.165 -2.930 1.00 97.12 103 PRO A CA 1
ATOM 713 C C . PRO A 1 103 ? -0.628 -1.085 -3.456 1.00 97.12 103 PRO A C 1
ATOM 715 O O . PRO A 1 103 ? -0.931 -0.305 -4.360 1.00 97.12 103 PRO A O 1
ATOM 718 N N . CYS A 1 104 ? -1.549 -1.886 -2.917 1.00 97.06 104 CYS A N 1
ATOM 719 C CA . CYS A 1 104 ? -2.951 -1.825 -3.329 1.00 97.06 104 CYS A CA 1
ATOM 720 C C . CYS A 1 104 ? -3.581 -0.513 -2.843 1.00 97.06 104 CYS A C 1
ATOM 722 O O . CYS A 1 104 ? -3.842 -0.351 -1.650 1.00 97.06 104 CYS A O 1
ATOM 724 N N . PHE A 1 105 ? -3.873 0.410 -3.764 1.00 95.00 105 PHE A N 1
ATOM 725 C CA . PHE A 1 105 ? -4.450 1.719 -3.436 1.00 95.00 105 PHE A CA 1
ATOM 726 C C . PHE A 1 105 ? -5.852 1.635 -2.821 1.00 95.00 105 PHE A C 1
ATOM 728 O O . PHE A 1 105 ? -6.202 2.463 -1.984 1.00 95.00 105 PHE A O 1
ATOM 735 N N . LYS A 1 106 ? -6.650 0.620 -3.178 1.00 95.62 106 LYS A N 1
ATOM 736 C CA . LYS A 1 106 ? -8.025 0.477 -2.672 1.00 95.62 106 LYS A CA 1
ATOM 737 C C . LYS A 1 106 ? -8.077 0.122 -1.192 1.00 95.62 106 LYS A C 1
ATOM 739 O O . LYS A 1 106 ? -8.970 0.598 -0.496 1.00 95.62 106 LYS A O 1
ATOM 744 N N . CYS A 1 107 ? -7.114 -0.665 -0.708 1.00 96.88 107 CYS A N 1
ATOM 745 C CA . CYS A 1 107 ? -6.966 -0.940 0.720 1.00 96.88 107 CYS A CA 1
ATOM 746 C C . CYS A 1 107 ? -5.809 -0.187 1.382 1.00 96.88 107 CYS A C 1
ATOM 748 O O . CYS A 1 107 ? -5.519 -0.455 2.543 1.00 96.88 107 CYS A O 1
ATOM 750 N N . TYR A 1 108 ? -5.119 0.714 0.675 1.00 96.44 108 TYR A N 1
ATOM 751 C CA . TYR A 1 108 ? -3.904 1.390 1.155 1.00 96.44 108 TYR A CA 1
ATOM 752 C C . TYR A 1 108 ? -2.868 0.410 1.739 1.00 96.44 108 TYR A C 1
ATOM 754 O O . TYR A 1 108 ? -2.315 0.640 2.810 1.00 96.44 108 TYR A O 1
ATOM 762 N N . ALA A 1 109 ? -2.685 -0.729 1.067 1.00 96.81 109 ALA A N 1
ATOM 763 C CA . ALA A 1 109 ? -1.838 -1.844 1.503 1.00 96.81 109 ALA A CA 1
ATOM 764 C C . ALA A 1 109 ? -2.174 -2.507 2.852 1.00 96.81 109 ALA A C 1
ATOM 766 O O . ALA A 1 109 ? -1.381 -3.281 3.367 1.00 96.81 109 ALA A O 1
ATOM 767 N N . THR A 1 110 ? -3.359 -2.274 3.411 1.00 96.88 110 THR A N 1
ATOM 768 C CA . THR A 1 110 ? -3.779 -2.941 4.659 1.00 96.88 110 THR A CA 1
ATOM 769 C C . THR A 1 110 ? -4.333 -4.350 4.432 1.00 96.88 110 THR A C 1
ATOM 771 O O . THR A 1 110 ? -4.390 -5.146 5.358 1.00 96.88 110 THR A O 1
ATOM 774 N N . GLY A 1 111 ? -4.792 -4.660 3.213 1.00 96.44 111 GLY A N 1
ATOM 775 C CA . GLY A 1 111 ? -5.499 -5.908 2.898 1.00 96.44 111 GLY A CA 1
ATOM 776 C C . GLY A 1 111 ? -6.954 -5.955 3.386 1.00 96.44 111 GLY A C 1
ATOM 777 O O . GLY A 1 111 ? -7.669 -6.890 3.037 1.00 96.44 111 GLY A O 1
ATOM 778 N N . LEU A 1 112 ? -7.410 -4.934 4.117 1.00 95.69 112 LEU A N 1
ATOM 779 C CA . LEU A 1 112 ? -8.733 -4.861 4.740 1.00 95.69 112 LEU A CA 1
ATOM 780 C C . LEU A 1 112 ? -9.831 -4.388 3.772 1.00 95.69 112 LEU A C 1
ATOM 782 O O . LEU A 1 112 ? -9.559 -3.689 2.786 1.00 95.69 112 LEU A O 1
ATOM 786 N N . ASN A 1 113 ? -11.091 -4.709 4.081 1.00 94.56 113 ASN A N 1
ATOM 787 C CA . ASN A 1 113 ? -12.246 -4.163 3.362 1.00 94.56 113 ASN A CA 1
ATOM 788 C C . ASN A 1 113 ? -12.435 -2.662 3.674 1.00 94.56 113 ASN A C 1
ATOM 790 O O . ASN A 1 113 ? -12.012 -2.135 4.705 1.00 94.56 113 ASN A O 1
ATOM 794 N N . ARG A 1 114 ? -13.124 -1.937 2.789 1.00 92.88 114 ARG A N 1
ATOM 795 C CA . ARG A 1 114 ? -13.430 -0.507 2.913 1.00 92.88 114 ARG A CA 1
ATOM 796 C C . ARG A 1 114 ? -14.164 -0.175 4.215 1.00 92.88 114 ARG A C 1
ATOM 798 O O . ARG A 1 114 ? -13.878 0.871 4.803 1.00 92.88 114 ARG A O 1
ATOM 805 N N . LYS A 1 115 ? -15.085 -1.041 4.663 1.00 90.69 115 LYS A N 1
ATOM 806 C CA . LYS A 1 115 ? -15.818 -0.881 5.934 1.00 90.69 115 LYS A CA 1
ATOM 807 C C . LYS A 1 115 ? -14.856 -0.867 7.125 1.00 90.69 115 LYS A C 1
ATOM 809 O O . LYS A 1 115 ? -14.859 0.097 7.889 1.00 90.69 115 LYS A O 1
ATOM 814 N N . GLN A 1 116 ? -13.972 -1.862 7.203 1.00 91.94 116 GLN A N 1
ATOM 815 C CA . GLN A 1 116 ? -12.918 -1.935 8.214 1.00 91.94 116 GLN A CA 1
ATOM 816 C C . GLN A 1 116 ? -12.028 -0.689 8.136 1.00 91.94 116 GLN A C 1
ATOM 818 O O . GLN A 1 116 ? -11.922 0.049 9.111 1.00 91.94 116 GLN A O 1
ATOM 823 N N . ILE A 1 117 ? -11.468 -0.363 6.966 1.00 94.38 117 ILE A N 1
ATOM 824 C CA . ILE A 1 117 ? -10.569 0.795 6.799 1.00 94.38 117 ILE A CA 1
ATOM 825 C C . ILE A 1 117 ? -11.210 2.094 7.298 1.00 94.38 117 ILE A C 1
ATOM 827 O O . ILE A 1 117 ? -10.538 2.900 7.941 1.00 94.38 117 ILE A O 1
ATOM 831 N N . LYS A 1 118 ? -12.505 2.316 7.039 1.00 93.06 118 LYS A N 1
ATOM 832 C CA . LYS A 1 118 ? -13.228 3.500 7.535 1.00 93.06 118 LYS A CA 1
ATOM 833 C C . LYS A 1 118 ? -13.186 3.594 9.064 1.00 93.06 118 LYS A C 1
ATOM 835 O O . LYS A 1 118 ? -13.081 4.698 9.595 1.00 93.06 118 LYS A O 1
ATOM 840 N N . PHE A 1 119 ? -13.251 2.460 9.753 1.00 91.75 119 PHE A N 1
ATOM 841 C CA . PHE A 1 119 ? -13.150 2.376 11.204 1.00 91.75 119 PHE A CA 1
ATOM 842 C C . PHE A 1 119 ? -11.707 2.573 11.688 1.00 91.75 119 PHE A C 1
ATOM 844 O O . PHE A 1 119 ? -11.457 3.482 12.479 1.00 91.75 119 PHE A O 1
ATOM 851 N N . TYR A 1 120 ? -10.744 1.829 11.130 1.00 93.62 120 TYR A N 1
ATOM 852 C CA . TYR A 1 120 ? -9.324 1.920 11.499 1.00 93.62 120 TYR A CA 1
ATOM 853 C C . TYR A 1 120 ? -8.730 3.321 11.265 1.00 93.62 120 TYR A C 1
ATOM 855 O O . TYR A 1 120 ? -7.920 3.798 12.056 1.00 93.62 120 TYR A O 1
ATOM 863 N N . ARG A 1 121 ? -9.186 4.045 10.232 1.00 94.94 121 ARG A N 1
ATOM 864 C CA . ARG A 1 121 ? -8.753 5.426 9.938 1.00 94.94 121 ARG A CA 1
ATOM 865 C C . ARG A 1 121 ? -9.116 6.450 11.018 1.00 94.94 121 ARG A C 1
ATOM 867 O O . ARG A 1 121 ? -8.656 7.588 10.921 1.00 94.94 121 ARG A O 1
ATOM 874 N N . LYS A 1 122 ? -9.932 6.100 12.017 1.00 94.75 122 LYS A N 1
ATOM 875 C CA . LYS A 1 122 ? -10.178 6.976 13.172 1.00 94.75 122 LYS A CA 1
ATOM 876 C C . LYS A 1 122 ? -8.923 7.133 14.035 1.00 94.75 122 LYS A C 1
ATOM 878 O O . LYS A 1 122 ? -8.690 8.221 14.558 1.00 94.75 122 LYS A O 1
ATOM 883 N N . ASP A 1 123 ? -8.087 6.098 14.121 1.00 96.81 123 ASP A N 1
ATOM 884 C CA . ASP A 1 123 ? -6.805 6.172 14.819 1.00 96.81 123 ASP A CA 1
ATOM 885 C C . ASP A 1 123 ? -5.801 7.023 14.011 1.00 96.81 123 ASP A C 1
ATOM 887 O O . ASP A 1 123 ? -5.660 6.900 12.788 1.00 96.81 123 ASP A O 1
ATOM 891 N N . ARG A 1 124 ? -5.143 7.975 14.686 1.00 97.38 124 ARG A N 1
ATOM 892 C CA . ARG A 1 124 ? -4.202 8.912 14.049 1.00 97.38 124 ARG A CA 1
ATOM 893 C C . ARG A 1 124 ? -2.899 8.226 13.641 1.00 97.38 124 ARG A C 1
ATOM 895 O O . ARG A 1 124 ? -2.371 8.549 12.580 1.00 97.38 124 ARG A O 1
ATOM 902 N N . GLU A 1 125 ? -2.390 7.306 14.453 1.00 97.06 125 GLU A N 1
ATOM 903 C CA . GLU A 1 125 ? -1.134 6.600 14.183 1.00 97.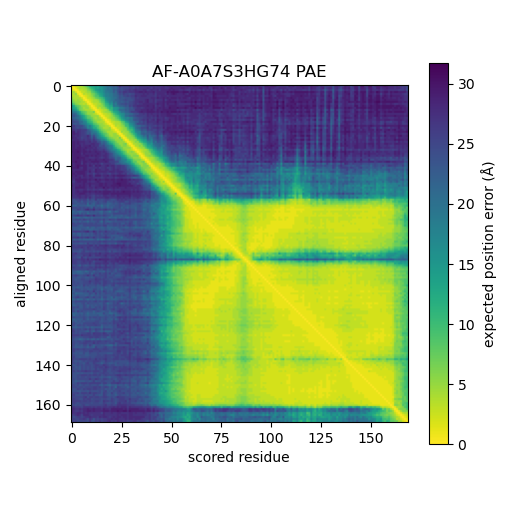06 125 GLU A CA 1
ATOM 904 C C . GLU A 1 125 ? -1.298 5.702 12.962 1.00 97.06 125 GLU A C 1
ATOM 906 O O . GLU A 1 125 ? -0.491 5.759 12.036 1.00 97.06 125 GLU A O 1
ATOM 911 N N . PHE A 1 126 ? -2.416 4.980 12.892 1.00 96.94 126 PHE A N 1
ATOM 912 C CA . PHE A 1 126 ? -2.755 4.145 11.748 1.00 96.94 126 PHE A CA 1
ATOM 913 C C . PHE A 1 126 ? -2.797 4.938 10.438 1.00 96.94 126 PHE A C 1
ATOM 915 O O . PHE A 1 126 ? -2.222 4.519 9.433 1.00 96.94 126 PHE A O 1
ATOM 922 N N . ARG A 1 127 ? -3.409 6.132 10.444 1.00 97.06 127 ARG A N 1
ATOM 923 C CA . ARG A 1 127 ? -3.427 7.017 9.266 1.00 97.06 127 ARG A CA 1
ATOM 924 C C . ARG A 1 127 ? -2.030 7.429 8.809 1.00 97.06 127 ARG A C 1
ATOM 926 O O . ARG A 1 127 ? -1.798 7.503 7.603 1.00 97.06 127 ARG A O 1
ATOM 933 N N . ASN A 1 128 ? -1.118 7.690 9.742 1.00 96.50 128 ASN A N 1
ATOM 934 C CA . ASN A 1 128 ? 0.255 8.063 9.410 1.00 96.50 128 ASN A CA 1
ATOM 935 C C . ASN A 1 128 ? 1.006 6.886 8.770 1.00 96.50 128 ASN A C 1
ATOM 937 O O . ASN A 1 128 ? 1.664 7.068 7.746 1.00 96.50 128 ASN A O 1
ATOM 941 N N . VAL A 1 129 ? 0.839 5.673 9.312 1.00 96.81 129 VAL A N 1
ATOM 942 C CA . VAL A 1 129 ? 1.433 4.450 8.746 1.00 96.81 129 VAL A CA 1
ATOM 943 C C . VAL A 1 129 ? 0.886 4.180 7.337 1.00 96.81 129 VAL A C 1
ATOM 945 O O . VAL A 1 129 ? 1.664 3.949 6.4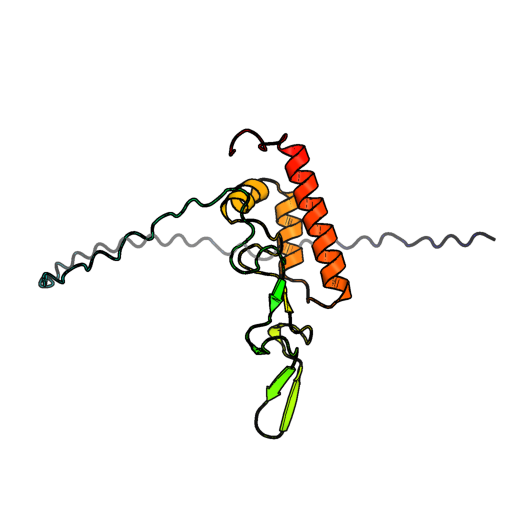11 1.00 96.81 129 VAL A O 1
ATOM 948 N N . MET A 1 130 ? -0.433 4.297 7.129 1.00 96.12 130 MET A N 1
ATOM 949 C CA . MET A 1 130 ? -1.066 4.169 5.804 1.00 96.12 130 MET A CA 1
ATOM 950 C C . MET A 1 130 ? -0.502 5.156 4.779 1.00 96.12 130 MET A C 1
ATOM 952 O O . MET A 1 130 ? -0.238 4.781 3.637 1.00 96.12 130 MET A O 1
ATOM 956 N N . ALA A 1 131 ? -0.327 6.421 5.168 1.00 95.12 131 ALA A N 1
ATOM 957 C CA . ALA A 1 131 ? 0.182 7.451 4.268 1.00 95.12 131 ALA A CA 1
ATOM 958 C C . ALA A 1 131 ? 1.623 7.161 3.811 1.00 95.12 131 ALA A C 1
ATOM 960 O O . ALA A 1 131 ? 1.952 7.416 2.652 1.00 95.12 131 ALA A O 1
ATOM 961 N N . GLY A 1 132 ? 2.460 6.608 4.697 1.00 94.50 132 GLY A N 1
ATOM 962 C CA . GLY A 1 132 ? 3.826 6.197 4.362 1.00 94.50 132 GLY A CA 1
ATOM 963 C C . GLY A 1 132 ? 3.868 4.974 3.446 1.00 94.50 132 GLY A C 1
ATOM 964 O O . GLY A 1 132 ? 4.573 4.974 2.441 1.00 94.50 132 GLY A O 1
ATOM 965 N N . ALA A 1 133 ? 3.059 3.960 3.744 1.00 94.69 133 ALA A N 1
ATOM 966 C CA . ALA A 1 133 ? 3.036 2.699 3.010 1.00 94.69 133 ALA A CA 1
ATOM 967 C C . ALA A 1 133 ? 2.699 2.819 1.525 1.00 94.69 133 ALA A C 1
ATOM 969 O O . ALA A 1 133 ? 3.300 2.149 0.693 1.00 94.69 133 ALA A O 1
ATOM 970 N N . VAL A 1 134 ? 1.746 3.682 1.175 1.00 93.12 134 VAL A N 1
ATOM 971 C CA . VAL A 1 134 ? 1.310 3.839 -0.221 1.00 93.12 134 VAL A CA 1
ATOM 972 C C . VAL A 1 134 ? 2.387 4.485 -1.100 1.00 93.12 134 VAL A C 1
ATOM 974 O O . VAL A 1 134 ? 2.339 4.360 -2.320 1.00 93.12 134 VAL A O 1
ATOM 977 N N . ARG A 1 135 ? 3.373 5.152 -0.490 1.00 91.06 135 ARG A N 1
ATOM 978 C CA . ARG A 1 135 ? 4.490 5.795 -1.192 1.00 91.06 135 ARG A CA 1
ATOM 979 C C . ARG A 1 135 ? 5.719 4.896 -1.325 1.00 91.06 135 ARG A C 1
ATOM 981 O O . ARG A 1 135 ? 6.657 5.288 -2.007 1.00 91.06 135 ARG A O 1
ATOM 988 N N . GLN A 1 136 ? 5.743 3.732 -0.675 1.00 91.50 136 GLN A N 1
ATOM 989 C CA . GLN A 1 136 ? 6.890 2.831 -0.750 1.00 91.50 136 GLN A CA 1
ATOM 990 C C . GLN A 1 136 ? 6.933 2.093 -2.093 1.00 91.50 136 GLN A C 1
ATOM 992 O O . GLN A 1 136 ? 5.924 1.572 -2.573 1.00 91.50 136 GLN A O 1
ATOM 997 N N . ILE A 1 137 ? 8.131 2.026 -2.667 1.00 90.81 137 ILE A N 1
ATOM 998 C CA . ILE A 1 137 ? 8.460 1.159 -3.801 1.00 90.81 137 ILE A CA 1
ATOM 999 C C . ILE A 1 137 ? 8.525 -0.279 -3.286 1.00 90.81 137 ILE A C 1
ATOM 1001 O O . ILE A 1 137 ? 9.074 -0.521 -2.214 1.00 90.81 137 ILE A O 1
ATOM 1005 N N . MET A 1 138 ? 7.920 -1.220 -4.015 1.00 92.69 138 MET A N 1
AT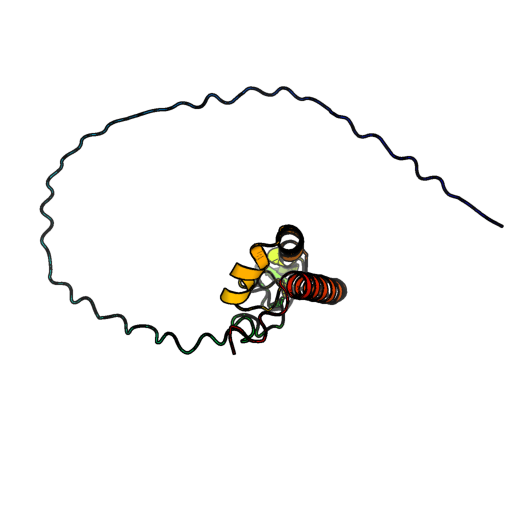OM 1006 C CA . MET A 1 138 ? 7.689 -2.594 -3.552 1.00 92.69 138 MET A CA 1
ATOM 1007 C C . MET A 1 138 ? 8.762 -3.580 -4.011 1.00 92.69 138 MET A C 1
ATOM 1009 O O . MET A 1 138 ? 8.468 -4.557 -4.697 1.00 92.69 138 MET A O 1
ATOM 1013 N N . ASP A 1 139 ? 10.005 -3.374 -3.592 1.00 92.19 139 ASP A N 1
ATOM 1014 C CA . ASP A 1 139 ? 11.031 -4.414 -3.693 1.00 92.19 139 ASP A CA 1
ATOM 1015 C C . ASP A 1 139 ? 10.662 -5.639 -2.844 1.00 92.19 139 ASP A C 1
ATOM 1017 O O . ASP A 1 139 ? 9.979 -5.512 -1.823 1.00 92.19 139 ASP A O 1
ATOM 1021 N N . LYS A 1 140 ? 11.170 -6.827 -3.198 1.00 89.00 140 LYS A N 1
ATOM 1022 C CA . LYS A 1 140 ? 10.858 -8.083 -2.482 1.00 89.00 140 LYS A CA 1
ATOM 1023 C C . LYS A 1 140 ? 11.100 -7.996 -0.968 1.00 89.00 140 LYS A C 1
ATOM 1025 O O . LYS A 1 140 ? 10.310 -8.525 -0.191 1.00 89.00 140 LYS A O 1
ATOM 1030 N N . GLU A 1 141 ? 12.165 -7.316 -0.543 1.00 92.12 141 GLU A N 1
ATOM 1031 C CA . GLU A 1 141 ? 12.478 -7.127 0.881 1.00 92.12 141 GLU A CA 1
ATOM 1032 C C . GLU A 1 141 ? 11.529 -6.119 1.552 1.00 92.12 141 GLU A C 1
ATOM 1034 O O . GLU A 1 141 ? 11.053 -6.331 2.671 1.00 92.12 141 GLU A O 1
ATOM 1039 N N . SER A 1 142 ? 11.210 -5.029 0.851 1.00 93.38 142 SER A N 1
ATOM 1040 C CA . SER A 1 142 ? 10.293 -3.997 1.340 1.00 93.38 142 SER A CA 1
ATOM 1041 C C . SER A 1 142 ? 8.857 -4.513 1.475 1.00 93.38 142 SER A C 1
ATOM 1043 O O . SER A 1 142 ? 8.160 -4.110 2.401 1.00 93.38 142 SER A O 1
ATOM 1045 N N . GLU A 1 143 ? 8.436 -5.465 0.632 1.00 93.31 143 GLU A N 1
ATOM 1046 C CA . GLU A 1 143 ? 7.115 -6.093 0.716 1.00 93.31 143 GLU A CA 1
ATOM 1047 C C . GLU A 1 143 ? 6.935 -6.795 2.071 1.00 93.31 143 GLU A C 1
ATOM 1049 O O . GLU A 1 143 ? 5.892 -6.656 2.714 1.00 93.31 143 GLU A O 1
ATOM 1054 N N . GLY A 1 144 ? 7.966 -7.502 2.547 1.00 94.62 144 GLY A N 1
ATOM 1055 C CA . GLY A 1 144 ? 7.956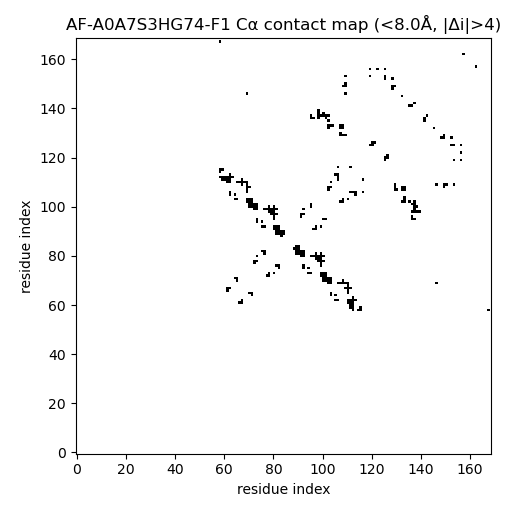 -8.141 3.864 1.00 94.62 144 GLY A CA 1
ATOM 1056 C C . GLY A 1 144 ? 7.852 -7.125 5.005 1.00 94.62 144 GLY A C 1
ATOM 1057 O O . GLY A 1 144 ? 7.011 -7.272 5.894 1.00 94.62 144 GLY A O 1
ATOM 1058 N N . LYS A 1 145 ? 8.648 -6.049 4.941 1.00 95.44 145 LYS A N 1
ATOM 1059 C CA . LYS A 1 145 ? 8.620 -4.950 5.925 1.00 95.44 145 LYS A CA 1
ATOM 1060 C C . LYS A 1 145 ? 7.270 -4.238 5.945 1.00 95.44 145 LYS A C 1
ATOM 1062 O O . LYS A 1 145 ? 6.743 -3.954 7.022 1.00 95.44 145 LYS A O 1
ATOM 1067 N N . LEU A 1 146 ? 6.683 -3.990 4.776 1.00 95.19 146 LEU A N 1
ATOM 1068 C CA . LEU A 1 146 ? 5.372 -3.370 4.650 1.00 95.19 146 LEU A CA 1
ATOM 1069 C C . LEU A 1 146 ? 4.288 -4.246 5.281 1.00 95.19 146 LEU A C 1
ATOM 1071 O O . LEU A 1 146 ? 3.510 -3.750 6.095 1.00 95.19 146 LEU A O 1
ATOM 1075 N N . LYS A 1 147 ? 4.257 -5.544 4.949 1.00 95.38 147 LYS A N 1
ATOM 1076 C CA . LYS A 1 147 ? 3.289 -6.493 5.519 1.00 95.38 147 LYS A CA 1
ATOM 1077 C C . LYS A 1 147 ? 3.402 -6.569 7.036 1.00 95.38 147 LYS A C 1
ATOM 1079 O O . LYS A 1 147 ? 2.381 -6.501 7.716 1.00 95.38 147 LYS A O 1
ATOM 1084 N N . ALA A 1 148 ? 4.621 -6.656 7.566 1.00 96.44 148 ALA A N 1
ATOM 1085 C CA . ALA A 1 148 ? 4.857 -6.671 9.006 1.00 96.44 148 ALA A CA 1
ATOM 1086 C C . ALA A 1 148 ? 4.360 -5.376 9.672 1.00 96.44 148 ALA A C 1
ATOM 1088 O O . ALA A 1 148 ? 3.580 -5.433 10.620 1.00 96.44 148 ALA A O 1
ATOM 1089 N N . THR A 1 149 ? 4.730 -4.215 9.120 1.00 96.56 149 THR A N 1
ATOM 1090 C CA . THR A 1 149 ? 4.340 -2.896 9.651 1.00 96.56 149 THR A CA 1
ATOM 1091 C C . THR A 1 149 ? 2.824 -2.698 9.622 1.00 96.56 149 THR A C 1
ATOM 1093 O O . THR A 1 149 ? 2.240 -2.207 10.585 1.00 96.56 149 THR A O 1
ATOM 1096 N N . MET A 1 150 ? 2.164 -3.097 8.532 1.00 96.19 150 MET A N 1
ATOM 1097 C CA . MET A 1 150 ? 0.711 -2.994 8.409 1.00 96.19 150 MET A CA 1
ATOM 1098 C C . MET A 1 150 ? -0.018 -3.942 9.347 1.00 96.19 150 MET A C 1
ATOM 1100 O O . MET A 1 150 ? -0.984 -3.535 9.987 1.00 96.19 150 MET A O 1
ATOM 1104 N N . THR A 1 151 ? 0.453 -5.181 9.468 1.00 95.88 151 THR A N 1
ATOM 1105 C CA . THR A 1 151 ? -0.155 -6.173 10.363 1.00 95.88 151 THR A CA 1
ATOM 1106 C C . THR A 1 151 ? -0.046 -5.729 11.821 1.00 95.88 151 THR A C 1
ATOM 1108 O O . THR A 1 151 ? -1.039 -5.766 12.544 1.00 95.88 151 THR A O 1
ATOM 1111 N N . ASP A 1 152 ? 1.118 -5.221 12.231 1.00 97.00 152 ASP A N 1
ATOM 1112 C CA . ASP A 1 152 ? 1.334 -4.642 13.560 1.00 97.00 152 ASP A CA 1
ATOM 1113 C C . ASP A 1 152 ? 0.430 -3.423 13.810 1.00 97.00 152 ASP A C 1
ATOM 1115 O O . ASP A 1 152 ? -0.242 -3.337 14.839 1.00 97.00 152 ASP A O 1
ATOM 1119 N N . ALA A 1 153 ? 0.328 -2.507 12.842 1.00 96.38 153 ALA A N 1
ATOM 1120 C CA . ALA A 1 153 ? -0.542 -1.339 12.957 1.00 96.38 153 ALA A CA 1
ATOM 1121 C C . ALA A 1 153 ? -2.029 -1.728 13.081 1.00 96.38 153 ALA A C 1
ATOM 1123 O O . ALA A 1 153 ? -2.746 -1.166 13.911 1.00 96.38 153 ALA A O 1
ATOM 1124 N N . VAL A 1 154 ? -2.497 -2.711 12.303 1.00 95.00 154 VAL A N 1
ATOM 1125 C CA . VAL A 1 154 ? -3.865 -3.245 12.407 1.00 95.00 154 VAL A CA 1
ATOM 1126 C C . VAL A 1 154 ? -4.087 -3.902 13.771 1.00 95.00 154 VAL A C 1
ATOM 1128 O O . VAL A 1 154 ? -5.107 -3.635 14.408 1.00 95.00 154 VAL A O 1
ATOM 1131 N N . ALA A 1 155 ? -3.137 -4.706 14.255 1.00 94.81 155 ALA A N 1
ATOM 1132 C CA . ALA A 1 155 ? -3.222 -5.359 15.560 1.00 94.81 155 ALA A CA 1
ATOM 1133 C C . ALA A 1 155 ? -3.302 -4.339 16.709 1.00 94.81 155 ALA A C 1
ATOM 1135 O O . ALA A 1 155 ? -4.163 -4.461 17.581 1.00 94.81 155 ALA A O 1
ATOM 1136 N N . LYS A 1 156 ? -2.483 -3.280 16.670 1.00 95.44 156 LYS A N 1
ATOM 1137 C CA . LYS A 1 156 ? -2.506 -2.188 17.658 1.00 95.44 156 LYS A CA 1
ATOM 1138 C C . LYS A 1 156 ? -3.851 -1.481 17.706 1.00 95.44 156 LYS A C 1
ATOM 1140 O O . LYS A 1 156 ? -4.396 -1.267 18.786 1.00 95.44 156 LYS A O 1
ATOM 1145 N N . VAL A 1 157 ? -4.415 -1.134 16.551 1.00 94.75 157 VAL A N 1
ATOM 1146 C CA . VAL A 1 157 ? -5.734 -0.493 16.507 1.00 94.75 157 VAL A CA 1
ATOM 1147 C C . VAL A 1 157 ? -6.826 -1.454 16.976 1.00 94.75 157 VAL A C 1
ATOM 1149 O O . VAL A 1 157 ? -7.703 -1.041 17.732 1.00 94.75 157 VAL A O 1
ATOM 1152 N N . LYS A 1 158 ? -6.747 -2.739 16.601 1.00 91.69 158 LYS A N 1
ATOM 1153 C CA . LYS A 1 158 ? -7.686 -3.771 17.064 1.00 91.69 158 LYS A CA 1
ATOM 1154 C C . LYS A 1 158 ? -7.665 -3.900 18.593 1.00 91.69 158 LYS A C 1
ATOM 1156 O O . LYS A 1 158 ? -8.729 -3.965 19.204 1.00 91.69 158 LYS A O 1
ATOM 1161 N N . ALA A 1 159 ? -6.480 -3.862 19.204 1.00 92.88 159 ALA A N 1
ATOM 1162 C CA . ALA A 1 159 ? -6.316 -3.873 20.656 1.00 92.88 159 ALA A CA 1
ATOM 1163 C C . ALA A 1 159 ? -6.892 -2.607 21.317 1.00 92.88 159 ALA A C 1
ATOM 1165 O O . ALA A 1 159 ? -7.652 -2.711 22.275 1.00 92.88 159 ALA A O 1
ATOM 1166 N N . LYS A 1 160 ? -6.602 -1.413 20.777 1.00 91.69 160 LYS A N 1
ATOM 1167 C CA . LYS A 1 160 ? -7.131 -0.137 21.302 1.00 91.69 160 LYS A CA 1
ATOM 1168 C C . LYS A 1 160 ? -8.653 -0.044 21.226 1.00 91.69 160 LYS A C 1
ATOM 1170 O O . LYS A 1 160 ? -9.277 0.553 22.094 1.00 91.69 160 LYS A O 1
ATOM 1175 N N . MET A 1 161 ? -9.243 -0.589 20.167 1.00 85.81 161 MET A N 1
ATOM 1176 C CA . MET A 1 161 ? -10.682 -0.510 19.921 1.00 85.81 161 MET A CA 1
ATOM 1177 C C . MET A 1 161 ? -11.478 -1.602 20.647 1.00 85.81 161 MET A C 1
ATOM 1179 O O . MET A 1 161 ? -12.691 -1.660 20.469 1.00 85.81 161 MET A O 1
ATOM 1183 N N . GLY A 1 162 ? -10.822 -2.431 21.470 1.00 74.31 162 GLY A N 1
ATOM 1184 C CA . GLY A 1 162 ? -11.493 -3.349 22.388 1.00 74.31 162 GLY A CA 1
ATOM 1185 C C . GLY A 1 162 ? -12.369 -4.384 21.684 1.00 74.31 162 GLY A C 1
ATOM 1186 O O . GLY A 1 162 ? -13.555 -4.450 21.973 1.00 74.31 162 GLY A O 1
ATOM 1187 N N . MET A 1 163 ? -11.786 -5.159 20.755 1.00 57.94 163 MET A N 1
ATOM 1188 C CA . MET A 1 163 ? -12.391 -6.352 20.131 1.00 57.94 163 MET A CA 1
ATOM 1189 C C . MET A 1 163 ? -13.885 -6.202 19.770 1.00 57.94 163 MET A C 1
ATOM 1191 O O . MET A 1 163 ? -14.764 -6.786 20.395 1.00 57.94 163 MET A O 1
ATOM 1195 N N . MET A 1 164 ? -14.169 -5.520 18.656 1.00 54.59 164 MET A N 1
ATOM 1196 C CA . MET A 1 164 ? -15.457 -5.623 17.945 1.00 54.59 164 MET A CA 1
ATOM 1197 C C . MET A 1 164 ? -15.659 -6.984 17.239 1.00 54.59 164 MET A C 1
ATOM 1199 O O . MET A 1 164 ? -16.449 -7.071 16.303 1.00 54.59 164 MET A O 1
ATOM 1203 N N . ASP A 1 165 ? -14.977 -8.050 17.673 1.00 57.09 165 ASP A N 1
ATOM 1204 C CA . ASP A 1 165 ? -15.146 -9.392 17.094 1.00 57.09 165 ASP A CA 1
ATOM 1205 C C . ASP A 1 165 ? -16.560 -9.961 17.364 1.00 57.09 165 ASP A C 1
ATOM 1207 O O . ASP A 1 165 ? -16.978 -10.884 16.679 1.00 57.09 165 ASP A O 1
ATOM 1211 N N . GLY A 1 166 ? -17.327 -9.378 18.302 1.00 56.69 166 GLY A N 1
ATOM 1212 C CA . GLY A 1 166 ? -18.712 -9.777 18.604 1.00 56.69 166 GLY A CA 1
ATOM 1213 C C . GLY A 1 166 ? -19.819 -8.818 18.144 1.00 56.69 166 GLY A C 1
ATOM 1214 O O . GLY A 1 166 ? -20.986 -9.122 18.351 1.00 56.69 166 GLY A O 1
ATOM 1215 N N . MET A 1 167 ? -19.499 -7.654 17.561 1.00 52.72 167 MET A N 1
ATOM 1216 C CA . MET A 1 167 ? -20.518 -6.643 17.200 1.00 52.72 167 MET A CA 1
ATOM 1217 C C . MET A 1 167 ? -20.898 -6.661 15.706 1.00 52.72 167 MET A C 1
ATOM 1219 O O . MET A 1 167 ? -21.824 -5.965 15.297 1.00 52.72 167 MET A O 1
ATOM 1223 N N . TYR A 1 168 ? -20.179 -7.440 14.894 1.00 51.91 168 TYR A N 1
ATOM 1224 C CA . TYR A 1 168 ? -20.406 -7.584 13.449 1.00 51.91 168 TYR A CA 1
ATOM 1225 C C . TYR A 1 168 ? -20.407 -9.048 12.975 1.00 51.91 168 TYR A C 1
ATOM 1227 O O . TYR A 1 168 ? -20.276 -9.280 11.773 1.00 51.91 168 TYR A O 1
ATOM 1235 N N . ALA A 1 169 ? -20.484 -10.003 13.907 1.00 49.66 169 ALA A N 1
ATOM 1236 C CA . ALA A 1 169 ? -20.730 -11.413 13.609 1.00 49.66 169 ALA A CA 1
ATOM 1237 C C . ALA A 1 169 ? -22.237 -11.674 13.498 1.00 49.66 169 ALA A C 1
ATOM 1239 O O . ALA A 1 169 ? -22.997 -10.969 14.204 1.00 49.66 169 ALA A O 1
#

pLDDT: mean 78.76, std 19.36, range [48.22, 97.38]

Radius of gyration: 25.52 Å; Cα contacts (8 Å, |Δi|>4): 166; chains: 1; bounding box: 77×49×56 Å

Sequence (169 aa):
GKASSEASCGVCGLGAVAGPVLQRRSSSALVAGLLVGAWSAQPGQVKASGGRSMEDDDVNAPCPQCAGKMTVECYPCRGTGQQTGGKEGFFKCEECEGAGRRPCFKCYATGLNRKQIKFYRKDREFRNVMAGAVRQIMDKESEGKLKATMTDAVAKVKAKMGMMDGMYA

Foldseek 3Di:
DDDDDDDDDDDDDPPPPPDDDPDDPPDPDPDPDDDPDDDDDDVDPPPPPPPPPPPPPQQFFWAPQCRLLQKDFDPQVCQQQWHDDPPDDTDGDPVLRSQRMARDPCQLSLRGYPNVSVVLVVDPVLVVLSVVSRPDRDHPVVSVVNNVSSVVSSVVSCVVVPDPVPVRD

Solvent-accessible surface area (backbone atoms only — not comparable to full-atom values): 10696 Å² total; per-residue (Å²): 136,88,82,84,80,86,79,77,84,76,83,80,72,92,73,84,75,89,66,82,82,81,74,82,77,83,74,87,74,88,76,90,72,92,74,92,71,90,70,83,79,72,90,68,80,77,70,74,71,69,74,75,71,82,66,80,78,56,72,80,44,50,15,85,89,41,70,40,64,20,38,36,65,22,75,91,33,69,44,70,10,39,32,82,48,85,97,79,50,77,40,70,20,76,90,28,67,41,42,10,26,31,50,26,74,89,39,42,38,61,16,39,24,67,72,48,48,64,58,54,55,70,42,67,68,48,43,53,53,38,63,52,51,59,70,49,68,34,40,82,69,47,45,54,53,48,52,51,53,39,52,52,45,52,50,52,50,47,61,75,65,63,64,64,77,76,79,73,110